Protein AF-A0A560T0F5-F1 (afdb_monomer_lite)

pLDDT: mean 84.55, std 8.94, range [49.09, 92.12]

Secondary structure (DSSP, 8-state):
--HHHHHHHHHHHHHHSPTT-HHHHHHHHHHHHH-SHHHHHHHHHHHHHSPTTSHHHHHHHHHHHHHHH--

Structure (mmCIF, N/CA/C/O backbone):
data_AF-A0A560T0F5-F1
#
_entry.id   AF-A0A560T0F5-F1
#
loop_
_atom_site.group_PDB
_atom_site.id
_atom_site.type_symbol
_atom_site.label_atom_id
_atom_site.label_alt_id
_atom_site.label_comp_id
_atom_site.label_asym_id
_atom_site.label_entity_id
_atom_site.label_seq_id
_atom_site.pdbx_PDB_ins_code
_atom_site.Cartn_x
_atom_site.Cartn_y
_atom_site.Cartn_z
_atom_site.occupancy
_atom_site.B_iso_or_equiv
_atom_site.auth_seq_id
_atom_site.auth_comp_id
_atom_site.auth_asym_id
_atom_site.auth_atom_id
_atom_site.pdbx_PDB_model_num
ATOM 1 N N . MET A 1 1 ? -4.143 12.585 16.614 1.00 49.09 1 MET A N 1
ATOM 2 C CA . MET A 1 1 ? -3.849 11.807 15.400 1.00 49.09 1 MET A CA 1
ATOM 3 C C . MET A 1 1 ? -3.685 10.374 15.845 1.00 49.09 1 MET A C 1
ATOM 5 O O . MET A 1 1 ? -2.719 10.064 16.532 1.00 49.09 1 MET A O 1
ATOM 9 N N . SER A 1 2 ? -4.694 9.556 15.586 1.00 56.53 2 SER A N 1
ATOM 10 C CA . SER A 1 2 ? -4.605 8.114 15.789 1.00 56.53 2 SER A CA 1
ATOM 11 C C . SER A 1 2 ? -3.717 7.527 14.692 1.00 56.53 2 SER A C 1
ATOM 13 O O . SER A 1 2 ? -3.617 8.100 13.610 1.00 56.53 2 SER A O 1
ATOM 15 N N . ASN A 1 3 ? -3.075 6.386 14.946 1.00 62.41 3 ASN A N 1
ATOM 16 C CA . ASN A 1 3 ? -2.218 5.702 13.963 1.00 62.41 3 ASN A CA 1
ATOM 17 C C . ASN A 1 3 ? -2.948 5.483 12.611 1.00 62.41 3 ASN A C 1
ATOM 19 O O . ASN A 1 3 ? -2.369 5.581 11.534 1.00 62.41 3 ASN A O 1
ATOM 23 N N . THR A 1 4 ? -4.273 5.330 12.669 1.00 73.62 4 THR A N 1
ATOM 24 C CA . THR A 1 4 ? -5.183 5.243 11.522 1.00 73.62 4 THR A CA 1
ATOM 25 C C . THR A 1 4 ? -5.204 6.491 10.629 1.00 73.62 4 THR A C 1
ATOM 27 O O . THR A 1 4 ? -5.286 6.345 9.414 1.00 73.62 4 THR A O 1
ATOM 30 N N . ASP A 1 5 ? -5.087 7.703 11.191 1.00 81.38 5 ASP A N 1
ATOM 31 C CA . ASP A 1 5 ? -5.086 8.957 10.414 1.00 81.38 5 ASP A CA 1
ATOM 32 C C . ASP A 1 5 ? -3.823 9.070 9.544 1.00 81.38 5 ASP A C 1
ATOM 34 O O . ASP A 1 5 ? -3.861 9.572 8.421 1.00 81.38 5 ASP A O 1
ATOM 38 N N . ALA 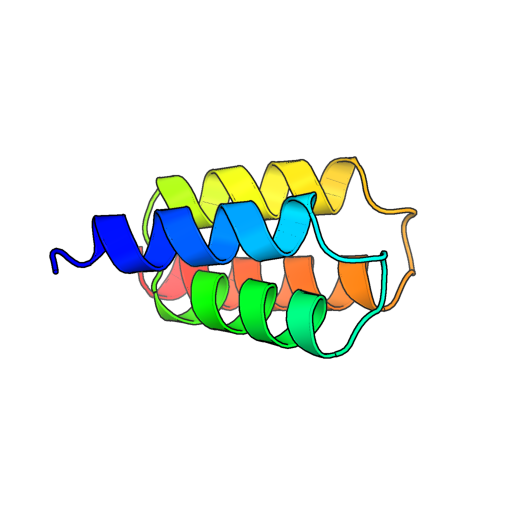A 1 6 ? -2.690 8.583 10.062 1.00 83.81 6 ALA A N 1
ATOM 39 C CA . ALA A 1 6 ? -1.427 8.574 9.332 1.00 83.81 6 ALA A CA 1
ATOM 40 C C . ALA A 1 6 ? -1.464 7.569 8.171 1.00 83.81 6 ALA A C 1
ATOM 42 O O . ALA A 1 6 ? -1.055 7.903 7.060 1.00 83.81 6 ALA A O 1
ATOM 43 N N . VAL A 1 7 ? -2.002 6.367 8.408 1.00 88.06 7 VAL A N 1
ATOM 44 C CA . VAL A 1 7 ? -2.178 5.345 7.365 1.00 88.06 7 VAL A CA 1
ATOM 45 C C . VAL A 1 7 ? -3.109 5.849 6.261 1.00 88.06 7 VAL A C 1
ATOM 47 O O . VAL A 1 7 ? -2.737 5.771 5.094 1.00 88.06 7 VAL A O 1
ATOM 50 N N . ASP A 1 8 ? -4.263 6.433 6.600 1.00 89.50 8 ASP A N 1
ATOM 51 C CA . ASP A 1 8 ? -5.209 6.987 5.616 1.00 89.50 8 ASP A CA 1
ATOM 52 C C . ASP A 1 8 ? -4.564 8.063 4.726 1.00 89.50 8 ASP A C 1
ATOM 54 O O . ASP A 1 8 ? -4.674 8.026 3.496 1.00 89.50 8 ASP A O 1
ATOM 58 N N . TYR A 1 9 ? -3.794 8.970 5.335 1.00 89.44 9 TYR A N 1
ATOM 59 C CA . TYR A 1 9 ? -3.070 9.995 4.592 1.00 89.44 9 TYR A CA 1
ATOM 60 C C . TYR A 1 9 ? -2.053 9.390 3.614 1.00 89.44 9 TYR A C 1
ATOM 62 O O . TYR A 1 9 ? -1.993 9.796 2.451 1.00 89.44 9 TYR A O 1
ATOM 70 N N . LEU A 1 10 ? -1.279 8.392 4.051 1.00 89.06 10 LEU A N 1
ATOM 71 C CA . LEU A 1 10 ? -0.312 7.704 3.192 1.00 89.06 10 LEU A CA 1
ATOM 72 C C . LEU A 1 10 ? -1.010 6.966 2.040 1.00 89.06 10 LEU A C 1
ATOM 74 O O . LEU A 1 10 ? -0.546 7.049 0.902 1.00 89.06 10 LEU A O 1
ATOM 78 N N . VAL A 1 11 ? -2.152 6.315 2.296 1.00 88.88 11 VAL A N 1
ATOM 79 C CA . VAL A 1 11 ? -2.979 5.683 1.252 1.00 88.88 11 VAL A CA 1
ATOM 80 C C . VAL A 1 11 ? -3.410 6.706 0.203 1.00 88.88 11 VAL A C 1
ATOM 82 O O . VAL A 1 11 ? -3.270 6.459 -0.999 1.00 88.88 11 VAL A O 1
ATOM 85 N N . ARG A 1 12 ? -3.891 7.878 0.629 1.00 89.56 12 ARG A N 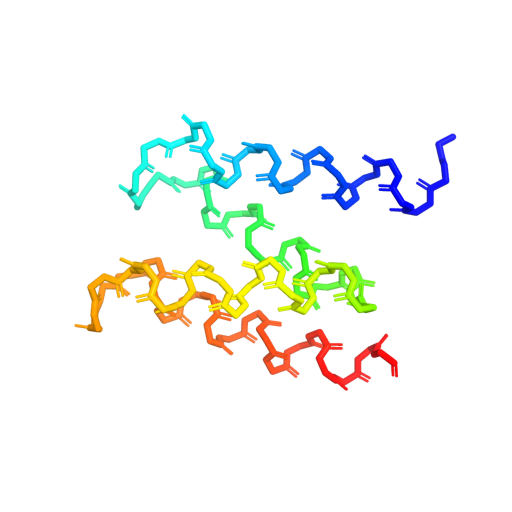1
ATOM 86 C CA . ARG A 1 12 ? -4.237 8.967 -0.291 1.00 89.56 12 ARG A CA 1
ATOM 87 C C . ARG A 1 12 ? -3.050 9.401 -1.138 1.00 89.56 12 ARG A C 1
ATOM 89 O O . ARG A 1 12 ? -3.180 9.473 -2.357 1.00 89.56 12 ARG A O 1
ATOM 96 N N . VAL A 1 13 ? -1.885 9.609 -0.524 1.00 89.69 13 VAL A N 1
ATOM 97 C CA . VAL A 1 13 ? -0.664 9.991 -1.251 1.00 89.69 13 VAL A CA 1
ATOM 98 C C . VAL A 1 13 ? -0.291 8.940 -2.296 1.00 89.69 13 VAL A C 1
ATOM 100 O O . VAL A 1 13 ? 0.056 9.316 -3.412 1.00 89.69 13 VAL A O 1
ATOM 103 N N . VAL A 1 14 ? -0.401 7.643 -1.989 1.00 86.44 14 VAL A N 1
ATOM 104 C CA . VAL A 1 14 ? -0.117 6.565 -2.954 1.00 86.44 14 VAL A CA 1
ATOM 105 C C . VAL A 1 14 ? -1.066 6.599 -4.158 1.00 86.44 14 VAL A C 1
ATOM 107 O O . VAL A 1 14 ? -0.621 6.341 -5.275 1.00 86.44 14 VAL A O 1
ATOM 110 N N . LYS A 1 15 ? -2.348 6.925 -3.950 1.00 83.81 15 LYS A N 1
ATOM 111 C CA . LYS A 1 15 ? -3.370 6.959 -5.014 1.00 83.81 15 LYS A CA 1
ATOM 112 C C . LYS A 1 15 ? -3.338 8.244 -5.844 1.00 83.81 15 LYS A C 1
ATOM 114 O O . LYS A 1 15 ? -3.597 8.190 -7.040 1.00 83.81 15 LYS A O 1
ATOM 119 N N . GLU A 1 16 ? -3.055 9.383 -5.214 1.00 85.25 16 GLU A N 1
ATOM 120 C CA . GLU A 1 16 ? -3.035 10.699 -5.869 1.00 85.25 16 GLU A CA 1
ATOM 121 C C . GLU A 1 16 ? -1.673 11.020 -6.513 1.00 85.25 16 GLU A C 1
ATOM 123 O O . GLU A 1 16 ? -1.604 11.822 -7.444 1.00 85.25 16 GLU A O 1
ATOM 128 N N . SER A 1 17 ? -0.581 10.404 -6.047 1.00 80.38 17 SER A N 1
ATOM 129 C CA . SER A 1 17 ? 0.753 10.638 -6.611 1.00 80.38 17 SER A CA 1
ATOM 130 C C . SER A 1 17 ? 0.956 9.923 -7.941 1.00 80.38 17 SER A C 1
ATOM 132 O O . SER A 1 17 ? 0.542 8.780 -8.135 1.00 80.38 17 SER A O 1
ATOM 134 N N . SER A 1 18 ? 1.713 10.563 -8.833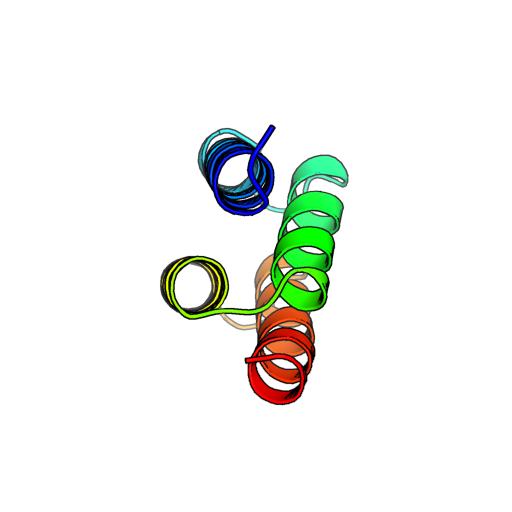 1.00 75.44 18 SER A N 1
ATOM 135 C CA . SER A 1 18 ? 2.208 9.926 -10.051 1.00 75.44 18 SER A CA 1
ATOM 136 C C . SER A 1 18 ? 2.972 8.642 -9.729 1.00 75.44 18 SER A C 1
ATOM 138 O O . SER A 1 18 ? 3.813 8.601 -8.821 1.00 75.44 18 SER A O 1
ATOM 140 N N . ARG A 1 19 ? 2.700 7.585 -10.504 1.00 68.44 19 ARG A N 1
ATOM 141 C CA . ARG A 1 19 ? 3.394 6.304 -10.347 1.00 68.44 19 ARG A CA 1
ATOM 142 C C . ARG A 1 19 ? 4.909 6.511 -10.475 1.00 68.44 19 ARG A C 1
ATOM 144 O O . ARG A 1 19 ? 5.359 7.184 -11.399 1.00 68.44 19 ARG A O 1
ATOM 151 N N . CYS A 1 20 ? 5.682 5.924 -9.561 1.00 64.38 20 CYS A N 1
ATOM 152 C CA . CYS A 1 20 ? 7.140 6.089 -9.424 1.00 64.38 20 CYS A CA 1
ATOM 153 C C . CYS A 1 20 ? 7.639 7.458 -8.918 1.00 64.38 20 CYS A C 1
ATOM 155 O O . CYS A 1 20 ? 8.845 7.705 -8.951 1.00 64.38 20 CYS A O 1
ATOM 157 N N . SER A 1 21 ? 6.784 8.340 -8.394 1.00 81.69 21 SER A N 1
ATOM 158 C CA . SER A 1 21 ? 7.278 9.526 -7.682 1.00 81.69 21 SER A CA 1
ATOM 159 C C . SER A 1 21 ? 7.903 9.163 -6.331 1.00 81.69 21 SER A C 1
ATOM 161 O O . SER A 1 21 ? 7.441 8.260 -5.634 1.00 81.69 21 SER A O 1
ATOM 163 N N . ALA A 1 22 ? 8.921 9.923 -5.916 1.00 84.62 22 ALA A N 1
ATOM 164 C CA . ALA A 1 22 ? 9.577 9.744 -4.618 1.00 84.62 22 ALA A CA 1
ATOM 165 C C . ALA A 1 22 ? 8.584 9.810 -3.442 1.00 84.62 22 ALA A C 1
ATOM 167 O O . ALA A 1 22 ? 8.685 9.020 -2.510 1.00 84.62 22 ALA A O 1
ATOM 168 N N . ALA A 1 23 ? 7.577 10.688 -3.527 1.00 86.88 23 ALA A N 1
ATOM 169 C CA . ALA A 1 23 ? 6.503 10.787 -2.536 1.00 86.88 23 ALA A CA 1
ATOM 170 C C . ALA A 1 23 ? 5.678 9.494 -2.425 1.00 86.88 23 ALA A C 1
ATOM 172 O O . ALA A 1 23 ? 5.338 9.062 -1.329 1.00 86.88 23 ALA A O 1
ATOM 173 N N . GLN A 1 24 ? 5.408 8.843 -3.557 1.00 88.06 24 GLN A N 1
ATOM 174 C CA . GLN A 1 24 ? 4.654 7.597 -3.615 1.00 88.06 24 GLN A CA 1
ATOM 175 C C . GLN A 1 24 ? 5.455 6.431 -3.017 1.00 88.06 24 GLN A C 1
ATOM 177 O O . GLN A 1 24 ? 4.901 5.616 -2.284 1.00 88.06 24 GLN A O 1
ATOM 182 N N . LEU A 1 25 ? 6.764 6.375 -3.285 1.00 87.94 25 LEU A N 1
ATOM 183 C CA . LEU A 1 25 ? 7.670 5.387 -2.687 1.00 87.94 25 LEU A CA 1
ATOM 184 C C . LEU A 1 25 ? 7.785 5.571 -1.170 1.00 87.94 25 LEU A C 1
ATOM 186 O O . LEU A 1 25 ? 7.634 4.601 -0.432 1.00 87.94 25 LEU A O 1
ATOM 190 N N . ALA A 1 26 ? 7.970 6.811 -0.712 1.00 90.19 26 ALA A N 1
ATOM 191 C CA . ALA A 1 26 ? 8.012 7.130 0.712 1.00 90.19 26 ALA A CA 1
ATOM 192 C C . ALA A 1 26 ? 6.693 6.770 1.413 1.00 90.19 26 ALA A C 1
ATOM 194 O O . ALA A 1 26 ? 6.707 6.240 2.521 1.00 90.19 26 ALA A O 1
ATOM 195 N N . ALA A 1 27 ? 5.555 6.997 0.750 1.00 90.94 27 ALA A N 1
ATOM 196 C CA . ALA A 1 27 ? 4.258 6.633 1.298 1.00 90.94 27 ALA A CA 1
ATOM 197 C C . ALA A 1 27 ? 4.079 5.110 1.422 1.00 90.94 27 ALA A C 1
ATOM 199 O O . ALA A 1 27 ? 3.614 4.638 2.457 1.00 90.94 27 ALA A O 1
ATOM 200 N N . LEU A 1 28 ? 4.507 4.332 0.419 1.00 90.94 28 LEU A N 1
ATOM 201 C CA . LEU A 1 28 ? 4.512 2.866 0.493 1.00 90.94 28 LEU A CA 1
ATOM 202 C C . LEU A 1 28 ? 5.406 2.353 1.629 1.00 90.94 28 LEU A C 1
ATOM 204 O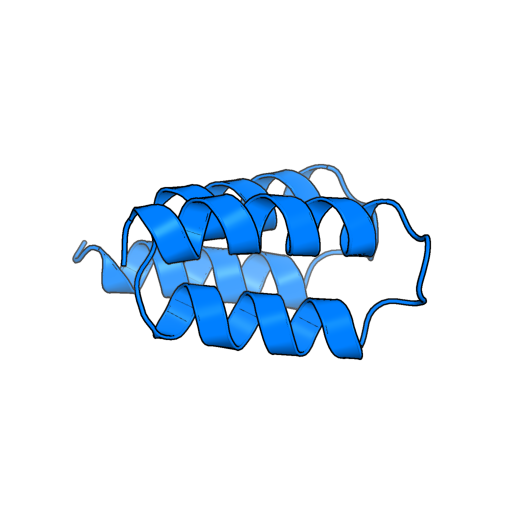 O . LEU A 1 28 ? 4.990 1.469 2.373 1.00 90.94 28 LEU A O 1
ATOM 208 N N . GLU A 1 29 ? 6.617 2.895 1.784 1.00 91.06 29 GLU A N 1
ATOM 209 C CA . GLU A 1 29 ? 7.502 2.506 2.888 1.00 91.06 29 GLU A CA 1
ATOM 210 C C . GLU A 1 29 ? 6.895 2.846 4.250 1.00 91.06 29 GLU A C 1
ATOM 212 O O . GLU A 1 29 ? 6.881 1.981 5.124 1.00 91.06 29 GLU A O 1
ATOM 217 N N . GLY A 1 30 ? 6.304 4.037 4.390 1.00 90.94 30 GLY A N 1
ATOM 218 C CA . GLY A 1 30 ? 5.600 4.443 5.603 1.00 90.94 30 GLY A CA 1
ATOM 219 C C . GLY A 1 30 ? 4.426 3.523 5.946 1.00 90.94 30 GLY A C 1
ATOM 220 O O . GLY A 1 30 ? 4.264 3.157 7.106 1.00 90.94 30 GLY A O 1
ATOM 221 N N . LEU A 1 31 ? 3.648 3.076 4.950 1.00 90.69 31 LEU A N 1
ATOM 222 C CA . LEU A 1 31 ? 2.601 2.060 5.143 1.00 90.69 31 LEU A CA 1
ATOM 223 C C . LEU A 1 31 ? 3.202 0.725 5.609 1.00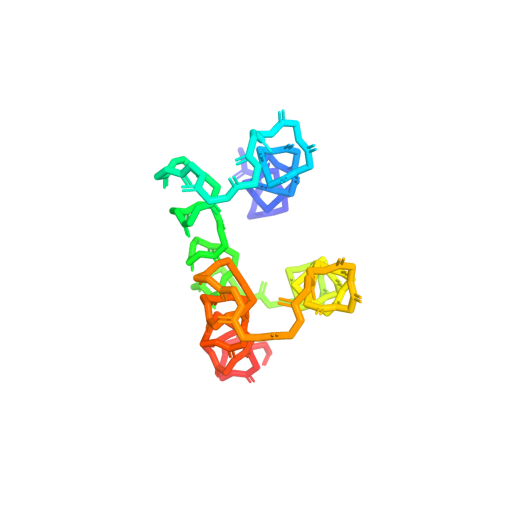 90.69 31 LEU A C 1
ATOM 225 O O . LEU A 1 31 ? 2.670 0.078 6.509 1.00 90.69 31 LEU A O 1
ATOM 229 N N . GLY A 1 32 ? 4.334 0.331 5.023 1.00 91.62 32 GLY A N 1
ATOM 230 C CA . GLY A 1 32 ? 5.083 -0.861 5.412 1.00 91.62 32 GLY A CA 1
ATOM 231 C C . GLY A 1 32 ? 5.566 -0.839 6.863 1.00 91.62 32 GLY A C 1
ATOM 232 O O . GLY A 1 32 ? 5.546 -1.864 7.539 1.00 91.62 32 GLY A O 1
ATOM 233 N N . GLU A 1 33 ? 6.013 0.320 7.340 1.00 90.88 33 GLU A N 1
ATOM 234 C CA . GLU A 1 33 ? 6.477 0.511 8.717 1.00 90.88 33 GLU A CA 1
ATOM 235 C C . GLU A 1 33 ? 5.329 0.661 9.716 1.00 90.88 33 GLU A C 1
ATOM 237 O O . GLU A 1 33 ? 5.423 0.134 10.822 1.00 90.88 33 GLU A O 1
ATOM 242 N N . ALA A 1 34 ? 4.244 1.336 9.326 1.00 87.81 34 ALA A N 1
ATOM 243 C CA . ALA A 1 34 ? 3.060 1.489 10.166 1.00 87.81 34 ALA A CA 1
ATOM 244 C C . ALA A 1 34 ? 2.407 0.135 10.481 1.00 87.81 34 ALA A C 1
ATOM 246 O O . ALA A 1 34 ? 1.945 -0.078 11.602 1.00 87.81 34 ALA A O 1
ATOM 247 N N . GLY A 1 35 ? 2.397 -0.780 9.504 1.00 82.94 35 GLY A N 1
ATOM 248 C CA . GLY A 1 35 ? 1.792 -2.098 9.656 1.00 82.94 35 GLY A CA 1
ATOM 249 C C . GLY A 1 35 ? 0.268 -2.051 9.819 1.00 82.94 35 GLY A C 1
ATOM 250 O O . GLY A 1 35 ? -0.386 -1.021 9.643 1.00 82.94 35 GLY A O 1
ATOM 251 N N . GLY A 1 36 ? -0.313 -3.210 10.125 1.00 86.50 36 GLY A N 1
ATOM 252 C CA . GLY A 1 36 ? -1.755 -3.371 10.311 1.00 86.50 36 GLY A CA 1
ATOM 253 C C . GLY A 1 36 ? -2.555 -3.599 9.022 1.00 86.50 36 GLY A C 1
ATOM 254 O O . GLY A 1 36 ? -2.098 -3.365 7.901 1.00 86.50 36 GLY A O 1
ATOM 255 N N . ASN A 1 37 ? -3.792 -4.076 9.193 1.00 88.00 37 ASN A N 1
ATOM 256 C CA . ASN A 1 37 ? -4.641 -4.544 8.093 1.00 88.00 37 ASN A CA 1
ATOM 257 C C . ASN A 1 37 ? -4.874 -3.503 6.993 1.00 88.00 37 ASN A C 1
ATOM 259 O O . ASN A 1 37 ? -4.817 -3.857 5.821 1.00 88.00 37 ASN A O 1
ATOM 263 N N . ALA A 1 38 ? -5.116 -2.238 7.348 1.00 86.38 38 ALA A N 1
ATOM 264 C CA . ALA A 1 38 ? -5.389 -1.189 6.363 1.00 86.38 38 ALA A CA 1
ATOM 265 C C . ALA A 1 38 ? -4.169 -0.890 5.475 1.00 86.38 38 ALA A C 1
ATOM 267 O O . ALA A 1 38 ? -4.308 -0.710 4.265 1.00 86.38 38 ALA A O 1
ATOM 268 N N . ALA A 1 39 ? -2.966 -0.886 6.060 1.00 88.94 39 ALA A N 1
ATOM 269 C CA . ALA A 1 39 ? -1.736 -0.706 5.303 1.00 88.94 39 ALA A CA 1
ATOM 270 C C . ALA A 1 39 ? -1.470 -1.906 4.386 1.00 88.94 39 ALA A C 1
ATOM 272 O O . ALA A 1 39 ? -1.163 -1.721 3.210 1.00 88.94 39 ALA A O 1
ATOM 273 N N . ILE A 1 40 ? -1.651 -3.131 4.896 1.00 90.75 40 ILE A N 1
ATOM 274 C CA . ILE A 1 40 ? -1.492 -4.361 4.108 1.00 90.75 40 ILE A CA 1
ATOM 275 C C . ILE A 1 40 ? -2.464 -4.382 2.925 1.00 90.75 40 ILE A C 1
ATOM 277 O O . ILE A 1 40 ? -2.030 -4.612 1.798 1.00 90.75 40 ILE A O 1
ATOM 281 N N . ASP A 1 41 ? -3.747 -4.102 3.153 1.00 91.38 41 ASP A N 1
ATOM 282 C CA . ASP A 1 41 ? -4.771 -4.097 2.103 1.00 91.38 41 ASP A CA 1
ATOM 283 C C . ASP A 1 41 ? -4.433 -3.093 0.991 1.00 91.38 41 ASP A C 1
ATOM 285 O O . ASP A 1 41 ? -4.396 -3.445 -0.192 1.00 91.38 41 ASP A O 1
ATOM 289 N N . CYS A 1 42 ? -4.045 -1.870 1.371 1.00 89.25 42 CYS A N 1
ATOM 290 C CA . CYS A 1 42 ? -3.642 -0.850 0.408 1.00 89.25 42 CYS A CA 1
ATOM 291 C C . CYS A 1 42 ? -2.395 -1.256 -0.391 1.00 89.25 42 CYS A C 1
ATOM 293 O O . CYS A 1 42 ? -2.332 -1.036 -1.604 1.00 89.25 42 CYS A O 1
ATOM 295 N N . LEU A 1 43 ? -1.393 -1.838 0.270 1.00 90.81 43 LEU A N 1
ATOM 296 C CA . LEU A 1 43 ? -0.171 -2.286 -0.387 1.00 90.81 43 LEU A CA 1
ATOM 297 C C . LEU A 1 43 ? -0.437 -3.452 -1.359 1.00 90.81 43 LEU A C 1
ATOM 299 O O . LEU A 1 43 ? 0.146 -3.471 -2.444 1.00 90.81 43 LEU A O 1
ATOM 303 N N . ILE A 1 44 ? -1.335 -4.387 -1.018 1.00 91.88 44 ILE A N 1
ATOM 304 C CA . ILE A 1 44 ? -1.772 -5.478 -1.910 1.00 91.88 44 ILE A CA 1
ATOM 305 C C . ILE A 1 44 ? -2.511 -4.907 -3.122 1.00 91.88 44 ILE A C 1
ATOM 307 O O . ILE A 1 44 ? -2.209 -5.287 -4.256 1.00 91.88 44 ILE A O 1
ATOM 311 N N . ALA A 1 45 ? -3.459 -3.993 -2.904 1.00 90.62 45 ALA A N 1
ATOM 312 C CA . ALA A 1 45 ? -4.202 -3.353 -3.984 1.00 90.62 45 ALA A CA 1
ATOM 313 C C . ALA A 1 45 ? -3.254 -2.621 -4.946 1.00 90.62 45 ALA A C 1
ATOM 315 O O . ALA A 1 45 ? -3.337 -2.807 -6.160 1.00 90.62 45 ALA A O 1
ATOM 316 N N . TYR A 1 46 ? -2.292 -1.867 -4.405 1.00 89.06 46 TYR A N 1
ATOM 317 C CA . TYR A 1 46 ? -1.286 -1.183 -5.210 1.00 89.06 46 TYR A CA 1
ATOM 318 C C . TYR A 1 46 ? -0.383 -2.163 -5.969 1.00 89.06 46 TYR A C 1
ATOM 320 O O . TYR A 1 46 ? -0.123 -1.963 -7.151 1.00 89.06 46 TYR A O 1
ATOM 328 N N . ALA A 1 47 ? 0.098 -3.232 -5.327 1.00 89.56 47 ALA A N 1
ATOM 329 C CA . ALA A 1 47 ? 0.958 -4.218 -5.981 1.00 89.56 47 ALA A CA 1
ATOM 330 C C . ALA A 1 47 ? 0.249 -4.944 -7.139 1.00 89.56 47 ALA A C 1
ATOM 332 O O . ALA A 1 47 ? 0.901 -5.244 -8.137 1.00 89.56 47 ALA A O 1
ATOM 333 N N . ASN A 1 48 ? -1.063 -5.183 -7.029 1.00 88.62 48 ASN A N 1
ATOM 334 C CA . ASN A 1 48 ? -1.873 -5.762 -8.107 1.00 88.62 48 ASN A CA 1
ATOM 335 C C . ASN A 1 48 ? -2.131 -4.780 -9.262 1.00 88.62 48 ASN A C 1
ATOM 337 O O . ASN A 1 48 ? -2.171 -5.198 -10.415 1.00 88.62 48 ASN A O 1
ATOM 341 N N . ASP A 1 49 ? -2.308 -3.490 -8.966 1.00 86.69 49 ASP A N 1
ATOM 342 C CA . ASP A 1 49 ? -2.522 -2.441 -9.976 1.00 86.69 49 ASP A CA 1
ATOM 343 C C . ASP A 1 49 ? -1.218 -2.016 -10.682 1.00 86.69 49 ASP A C 1
ATOM 345 O O . ASP A 1 49 ? -1.204 -1.632 -11.857 1.00 86.69 49 ASP A O 1
ATOM 349 N N . ALA A 1 50 ? -0.093 -2.081 -9.970 1.00 82.94 50 ALA A N 1
ATOM 350 C CA . ALA A 1 50 ? 1.207 -1.713 -10.499 1.00 82.94 50 ALA A CA 1
ATOM 351 C C . ALA A 1 50 ? 1.729 -2.769 -11.482 1.00 82.94 50 ALA A C 1
ATOM 353 O O . ALA A 1 50 ? 1.781 -3.959 -11.174 1.00 82.94 50 ALA A O 1
ATOM 354 N N . SER A 1 51 ? 2.222 -2.320 -12.641 1.00 79.12 51 SER A N 1
ATOM 355 C CA . SER A 1 51 ? 2.862 -3.201 -13.620 1.00 79.12 51 SER A CA 1
ATOM 356 C C . SER A 1 51 ? 4.030 -3.961 -12.984 1.00 79.12 51 SER A C 1
ATOM 358 O O . SER A 1 51 ? 4.985 -3.344 -12.494 1.00 79.12 51 SER A O 1
ATOM 360 N N . GLY A 1 52 ? 3.955 -5.294 -13.011 1.00 76.81 52 GLY A N 1
ATOM 361 C CA . GLY A 1 52 ? 4.966 -6.187 -12.446 1.00 76.81 52 GLY A CA 1
ATOM 362 C C . GLY A 1 52 ? 6.375 -5.830 -12.924 1.00 76.81 52 GLY A C 1
ATOM 363 O O . GLY A 1 52 ? 6.623 -5.708 -14.121 1.00 76.81 52 GLY A O 1
ATOM 364 N N . GLY A 1 53 ? 7.288 -5.617 -11.975 1.00 74.81 53 GLY A N 1
ATOM 365 C CA . GLY A 1 53 ? 8.673 -5.204 -12.244 1.00 74.81 53 GLY A CA 1
ATOM 366 C C . GLY A 1 53 ? 8.934 -3.692 -12.208 1.00 74.81 53 GLY A C 1
ATOM 367 O O . GLY A 1 53 ? 10.086 -3.279 -12.302 1.00 74.81 53 GLY A O 1
ATOM 368 N N . SER A 1 54 ? 7.909 -2.857 -12.014 1.00 83.31 54 SER A N 1
ATOM 369 C CA . SER A 1 54 ? 8.096 -1.411 -11.806 1.00 83.31 54 SER A CA 1
ATOM 370 C C . SER A 1 54 ? 8.696 -1.106 -10.428 1.00 83.31 54 SER A C 1
ATOM 372 O O . SER A 1 54 ? 8.454 -1.831 -9.461 1.00 83.31 54 SER A O 1
ATOM 374 N N . SER A 1 55 ? 9.401 0.021 -10.291 1.00 82.62 55 SER A N 1
ATOM 375 C CA . SER A 1 55 ? 9.998 0.449 -9.013 1.00 82.62 55 SER A CA 1
ATOM 376 C C . SER A 1 55 ? 8.958 0.553 -7.891 1.00 82.62 55 SER A C 1
ATOM 378 O O . SER A 1 55 ? 9.202 0.085 -6.781 1.00 82.62 55 SER A O 1
ATOM 380 N N . GLY A 1 56 ? 7.767 1.087 -8.195 1.00 83.56 56 GLY A N 1
ATOM 381 C CA . GLY A 1 56 ? 6.645 1.137 -7.252 1.00 83.56 56 GLY A CA 1
ATOM 382 C C . GLY A 1 56 ? 6.135 -0.247 -6.837 1.00 83.56 56 GLY A C 1
ATOM 383 O O . GLY A 1 56 ? 5.824 -0.453 -5.668 1.00 83.56 56 GLY A O 1
ATOM 384 N N . HIS A 1 57 ? 6.105 -1.215 -7.758 1.00 88.31 57 HIS A N 1
ATOM 385 C CA . HIS A 1 57 ? 5.685 -2.589 -7.467 1.00 88.31 57 HIS A CA 1
ATOM 386 C C . HIS A 1 57 ? 6.674 -3.279 -6.513 1.00 88.31 57 HIS A C 1
ATOM 388 O O . HIS A 1 57 ? 6.275 -3.847 -5.500 1.00 88.31 57 HIS A O 1
ATOM 394 N N . LEU A 1 58 ? 7.981 -3.164 -6.778 1.00 88.94 58 LEU A N 1
ATOM 395 C CA . LEU A 1 58 ? 9.018 -3.708 -5.893 1.00 88.94 58 LEU A CA 1
ATOM 396 C C . LEU A 1 58 ? 9.006 -3.050 -4.506 1.00 88.94 58 LEU A C 1
ATOM 398 O O . LEU A 1 58 ? 9.199 -3.735 -3.499 1.00 88.94 58 LEU A O 1
ATOM 402 N N . ALA A 1 59 ? 8.766 -1.738 -4.442 1.00 89.69 59 ALA A N 1
ATOM 403 C CA . ALA A 1 59 ? 8.633 -1.019 -3.180 1.00 89.69 59 ALA A CA 1
ATOM 404 C C . ALA A 1 59 ? 7.414 -1.495 -2.382 1.00 89.69 59 ALA A C 1
ATOM 406 O O . ALA A 1 59 ? 7.548 -1.776 -1.193 1.00 89.69 59 ALA A O 1
ATOM 407 N N . ALA A 1 60 ? 6.264 -1.676 -3.036 1.00 90.88 60 ALA A N 1
ATOM 408 C CA . ALA A 1 60 ? 5.061 -2.196 -2.395 1.00 90.88 60 ALA A CA 1
ATOM 409 C C . ALA A 1 60 ? 5.268 -3.618 -1.849 1.00 90.88 60 ALA A C 1
ATOM 411 O O . ALA A 1 60 ? 4.903 -3.888 -0.710 1.00 90.88 60 ALA A O 1
ATOM 412 N N . LEU A 1 61 ? 5.936 -4.504 -2.597 1.00 91.38 61 LEU A N 1
ATOM 413 C CA . LEU A 1 61 ? 6.281 -5.852 -2.123 1.00 91.38 61 LEU A CA 1
ATOM 414 C C . LEU A 1 61 ? 7.217 -5.831 -0.905 1.00 91.38 61 LEU A C 1
ATOM 416 O O . LEU A 1 61 ? 7.028 -6.593 0.044 1.00 91.38 61 LEU A O 1
ATOM 420 N N . ARG A 1 62 ? 8.224 -4.948 -0.899 1.00 91.19 62 ARG A N 1
ATOM 421 C CA . ARG A 1 62 ? 9.113 -4.775 0.263 1.00 91.19 62 ARG A CA 1
ATOM 422 C C . ARG A 1 62 ? 8.361 -4.237 1.475 1.00 91.19 62 ARG A C 1
ATOM 424 O O . ARG A 1 62 ? 8.548 -4.748 2.579 1.00 91.19 62 ARG A O 1
ATOM 431 N N . ALA A 1 63 ? 7.516 -3.233 1.265 1.00 92.12 63 ALA A N 1
ATOM 432 C CA . ALA A 1 63 ? 6.669 -2.663 2.299 1.00 92.12 63 ALA A CA 1
ATOM 433 C C . ALA A 1 63 ? 5.686 -3.701 2.856 1.00 92.12 63 ALA A C 1
ATOM 435 O O . ALA A 1 63 ? 5.532 -3.769 4.068 1.00 92.12 63 ALA A O 1
ATOM 436 N N . LEU A 1 64 ? 5.116 -4.580 2.023 1.00 90.94 64 LEU A N 1
ATOM 437 C CA . LEU A 1 64 ? 4.271 -5.696 2.471 1.00 90.94 64 LEU A CA 1
ATOM 438 C C . LEU A 1 64 ? 5.010 -6.633 3.420 1.00 90.94 64 LEU A C 1
ATOM 440 O O . LEU A 1 64 ? 4.474 -6.991 4.465 1.00 90.94 64 LEU A O 1
ATOM 444 N N . GLY A 1 65 ? 6.254 -6.992 3.093 1.00 89.88 65 GLY A N 1
ATOM 445 C CA . GLY A 1 65 ? 7.085 -7.811 3.975 1.00 89.88 65 GLY A CA 1
ATOM 446 C C . GLY A 1 65 ? 7.351 -7.149 5.332 1.00 89.88 65 GLY A C 1
ATOM 447 O O . GLY A 1 65 ? 7.393 -7.836 6.352 1.00 89.88 65 GLY A O 1
ATOM 448 N N . ARG A 1 66 ? 7.492 -5.815 5.365 1.00 91.12 66 ARG A N 1
ATOM 449 C CA . ARG A 1 66 ? 7.614 -5.051 6.618 1.00 91.12 66 ARG A CA 1
ATOM 450 C C . ARG A 1 66 ? 6.283 -4.977 7.367 1.00 91.12 66 ARG A C 1
ATOM 452 O O . ARG A 1 66 ? 6.272 -5.239 8.566 1.00 91.12 66 ARG A O 1
ATOM 459 N N . ALA A 1 67 ? 5.183 -4.702 6.671 1.00 88.94 67 ALA A N 1
ATOM 460 C CA . ALA A 1 67 ? 3.864 -4.570 7.278 1.00 88.94 67 ALA A CA 1
ATOM 461 C C . ALA A 1 67 ? 3.423 -5.884 7.919 1.00 88.94 67 ALA A C 1
ATOM 463 O O . ALA A 1 67 ? 2.994 -5.880 9.063 1.00 88.94 67 ALA A O 1
ATOM 464 N N . ALA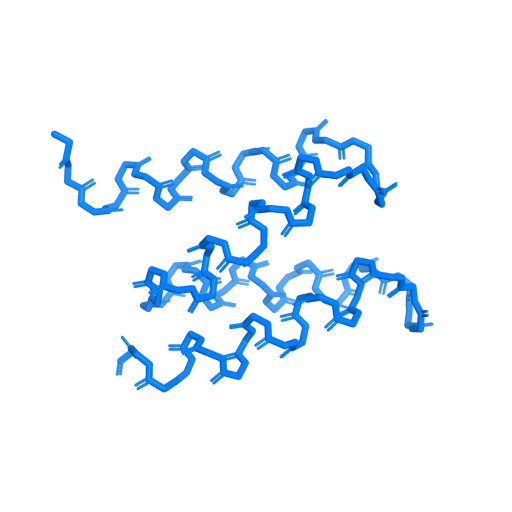 A 1 68 ? 3.618 -7.014 7.232 1.00 85.25 68 ALA A N 1
ATOM 465 C CA . ALA A 1 68 ? 3.289 -8.342 7.749 1.00 85.25 68 ALA A CA 1
ATOM 466 C C . ALA A 1 68 ? 4.098 -8.725 8.999 1.00 85.25 68 ALA A C 1
ATOM 468 O O . ALA A 1 68 ? 3.638 -9.520 9.810 1.00 85.25 68 ALA A O 1
ATOM 469 N N . ARG A 1 69 ? 5.303 -8.167 9.169 1.00 80.25 69 ARG A N 1
ATOM 470 C CA . ARG A 1 69 ? 6.119 -8.373 10.373 1.00 80.25 69 ARG A CA 1
ATOM 471 C C . ARG A 1 69 ? 5.647 -7.527 11.562 1.00 80.25 69 ARG A C 1
ATOM 473 O O . ARG A 1 69 ? 5.945 -7.887 12.696 1.00 80.25 69 ARG A O 1
ATOM 480 N N . ASN A 1 70 ? 4.968 -6.414 11.298 1.00 68.44 70 ASN A N 1
ATOM 481 C CA . ASN A 1 70 ? 4.497 -5.452 12.297 1.00 68.44 70 ASN A CA 1
ATOM 482 C C . ASN A 1 70 ? 2.962 -5.470 12.468 1.00 68.44 70 ASN A C 1
ATOM 484 O O . ASN A 1 70 ? 2.418 -4.550 13.075 1.00 68.44 70 ASN A O 1
ATOM 488 N N . ALA A 1 71 ? 2.269 -6.464 11.900 1.00 61.59 71 ALA A N 1
ATOM 489 C CA . ALA A 1 71 ? 0.812 -6.611 11.943 1.00 61.59 71 ALA A CA 1
ATOM 490 C C . ALA A 1 71 ? 0.341 -7.537 13.067 1.00 61.59 71 ALA A C 1
ATOM 492 O O . ALA A 1 71 ? 1.100 -8.462 13.437 1.00 61.59 71 ALA A O 1
#

Sequence (71 aa):
MSNTDAVDYLVRVVKESSRCSAAQLAALEGLGEAGGNAAIDCLIAYANDASGGSSGHLAALRALGRAARNA

Radius of gyration: 10.66 Å; chains: 1; bounding box: 15×20×29 Å

Foldseek 3Di:
DPLVVLLVVLLVQLVVDDPPDPSNLVSLLVLLQSADDSSLVSLVVQLVVDDPPDPSNVSSVVSNVSNVVVD